Protein AF-A0A259NS70-F1 (afdb_monomer)

Structure (mmCIF, N/CA/C/O backbone):
data_AF-A0A259NS70-F1
#
_entry.id   AF-A0A259NS70-F1
#
loop_
_atom_site.group_PDB
_atom_site.id
_atom_site.type_symbol
_atom_site.label_atom_id
_atom_site.label_alt_id
_atom_site.label_comp_id
_atom_site.label_asym_id
_atom_site.label_entity_id
_atom_site.label_seq_id
_atom_site.pdbx_PDB_ins_code
_atom_site.Cartn_x
_atom_site.Cartn_y
_atom_site.Cartn_z
_atom_site.occupancy
_atom_site.B_iso_or_equiv
_atom_site.auth_seq_id
_atom_sit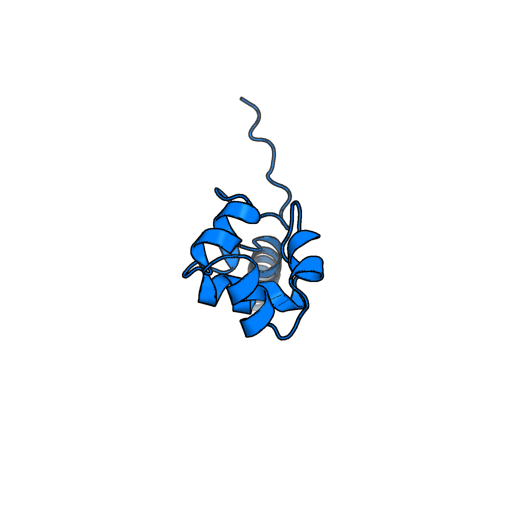e.auth_comp_id
_atom_site.auth_asym_id
_atom_site.auth_atom_id
_atom_site.pdbx_PDB_model_num
ATOM 1 N N . MET A 1 1 ? 17.631 21.732 -11.003 1.00 36.62 1 MET A N 1
ATOM 2 C CA . MET A 1 1 ? 16.636 21.092 -10.115 1.00 36.62 1 MET A CA 1
ATOM 3 C C . MET A 1 1 ? 17.203 19.757 -9.665 1.00 36.62 1 MET A C 1
ATOM 5 O O . MET A 1 1 ? 17.230 18.818 -10.448 1.00 36.62 1 MET A O 1
ATOM 9 N N . THR A 1 2 ? 17.762 19.683 -8.459 1.00 38.91 2 THR A N 1
ATOM 10 C CA . THR A 1 2 ? 18.243 18.423 -7.884 1.00 38.91 2 THR A CA 1
ATOM 11 C C . THR A 1 2 ? 17.032 17.533 -7.633 1.00 38.91 2 THR A C 1
ATOM 13 O O . THR A 1 2 ? 16.213 17.812 -6.760 1.00 38.91 2 THR A O 1
ATOM 16 N N . LYS A 1 3 ? 16.877 16.496 -8.460 1.00 47.25 3 LYS A N 1
ATOM 17 C CA . LYS A 1 3 ? 15.905 15.419 -8.269 1.00 47.25 3 LYS A CA 1
ATOM 18 C C . LYS A 1 3 ? 16.184 14.847 -6.879 1.00 47.25 3 LYS A C 1
ATOM 20 O O . LYS A 1 3 ? 17.164 14.126 -6.720 1.00 47.25 3 LYS A O 1
ATOM 25 N N . LYS A 1 4 ? 15.408 15.244 -5.858 1.00 47.94 4 LYS A N 1
ATOM 26 C CA . LYS A 1 4 ? 15.430 14.577 -4.549 1.00 47.94 4 LYS A CA 1
ATOM 27 C C . LYS A 1 4 ? 15.300 13.097 -4.878 1.00 47.94 4 LYS A C 1
ATOM 29 O O . LYS A 1 4 ? 14.295 12.712 -5.473 1.00 47.94 4 LYS A O 1
ATOM 34 N N . MET A 1 5 ? 16.337 12.312 -4.601 1.00 54.47 5 MET A N 1
ATOM 35 C CA . MET A 1 5 ? 16.230 10.864 -4.678 1.00 54.47 5 MET A CA 1
ATOM 36 C C . MET A 1 5 ? 15.100 10.508 -3.720 1.00 54.47 5 MET A C 1
ATOM 38 O O . MET A 1 5 ? 15.236 10.672 -2.510 1.00 54.47 5 MET A O 1
ATOM 42 N N . SER A 1 6 ? 13.942 10.174 -4.287 1.00 63.81 6 SER A N 1
ATOM 43 C CA . SER A 1 6 ? 12.818 9.611 -3.558 1.00 63.81 6 SER A CA 1
ATOM 44 C C . SER A 1 6 ? 13.377 8.437 -2.772 1.00 63.81 6 SER A C 1
ATOM 46 O O . SER A 1 6 ? 14.039 7.572 -3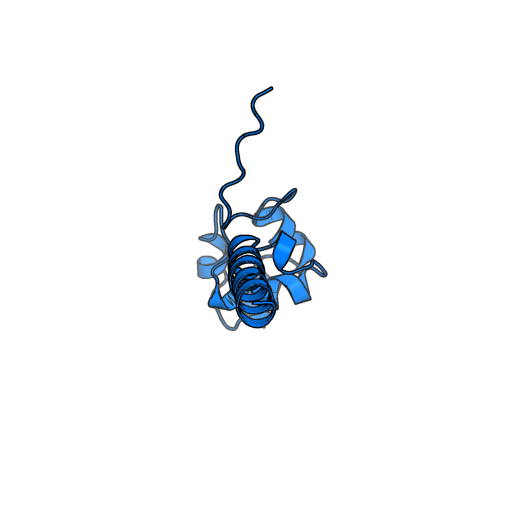.349 1.00 63.81 6 SER A O 1
ATOM 48 N N . ASN A 1 7 ? 13.207 8.488 -1.455 1.00 79.44 7 ASN A N 1
ATOM 49 C CA . ASN A 1 7 ? 13.652 7.447 -0.545 1.00 79.44 7 ASN A CA 1
ATOM 50 C C . ASN A 1 7 ? 13.134 6.096 -1.088 1.00 79.44 7 ASN A C 1
ATOM 52 O O . ASN A 1 7 ? 11.955 6.017 -1.440 1.00 79.44 7 ASN A O 1
ATOM 56 N N . PRO A 1 8 ? 13.993 5.080 -1.293 1.00 83.81 8 PRO A N 1
ATOM 57 C CA . PRO A 1 8 ? 13.646 3.926 -2.127 1.00 83.81 8 PRO A CA 1
ATOM 58 C C . PRO A 1 8 ? 12.498 3.078 -1.562 1.00 83.81 8 PRO A C 1
ATOM 60 O O . PRO A 1 8 ? 11.917 2.290 -2.303 1.00 83.81 8 PRO A O 1
ATOM 63 N N . ASP A 1 9 ? 12.159 3.236 -0.279 1.00 89.38 9 ASP A N 1
ATOM 64 C CA . ASP A 1 9 ? 11.035 2.566 0.380 1.00 89.38 9 ASP A CA 1
ATOM 65 C C . ASP A 1 9 ? 9.712 3.357 0.335 1.00 89.38 9 ASP A C 1
ATOM 67 O O . ASP A 1 9 ? 8.712 2.922 0.915 1.00 89.38 9 ASP A O 1
ATOM 71 N N . GLU A 1 10 ? 9.679 4.490 -0.370 1.00 93.19 10 GLU A N 1
ATOM 72 C CA . GLU A 1 10 ? 8.480 5.298 -0.603 1.00 93.19 10 GLU A CA 1
ATOM 73 C C . GLU A 1 10 ? 7.889 5.045 -2.001 1.00 93.19 10 GLU A C 1
ATOM 75 O O . GLU A 1 10 ? 8.624 4.713 -2.939 1.00 93.19 10 GLU A O 1
ATOM 80 N N . PRO A 1 11 ? 6.569 5.236 -2.185 1.00 93.94 11 PRO A N 1
ATOM 81 C CA . PRO A 1 11 ? 5.966 5.111 -3.502 1.00 93.94 11 PRO A CA 1
ATOM 82 C C . PRO A 1 11 ? 6.517 6.133 -4.513 1.00 93.94 11 PRO A C 1
ATOM 84 O O . PRO A 1 11 ? 6.683 7.315 -4.210 1.00 93.94 11 PRO A O 1
ATOM 87 N N . VAL A 1 12 ? 6.757 5.706 -5.753 1.00 92.56 12 VAL A N 1
ATOM 88 C CA . VAL A 1 12 ? 7.271 6.578 -6.825 1.00 92.56 12 VAL A CA 1
ATOM 89 C C . VAL A 1 12 ? 6.118 7.235 -7.569 1.00 92.56 12 VAL A C 1
ATOM 91 O O . VAL A 1 12 ? 5.297 6.560 -8.177 1.00 92.56 12 VAL A O 1
ATOM 94 N N . GLY A 1 13 ? 6.068 8.568 -7.560 1.00 92.62 13 GLY A N 1
ATOM 95 C CA . GLY A 1 13 ? 5.014 9.328 -8.247 1.00 92.62 13 GLY A CA 1
ATOM 96 C C . GLY A 1 13 ? 3.667 9.347 -7.516 1.00 92.62 13 GLY A C 1
ATOM 97 O O . GLY A 1 13 ? 2.712 9.922 -8.029 1.00 92.62 13 GLY A O 1
ATOM 98 N N . PHE A 1 14 ? 3.596 8.775 -6.311 1.00 94.00 14 PHE A N 1
ATOM 99 C CA . PHE A 1 14 ? 2.407 8.753 -5.461 1.00 94.00 14 PHE A CA 1
ATOM 100 C C . PHE A 1 14 ? 2.783 9.036 -4.005 1.00 94.00 14 PHE A C 1
ATOM 102 O O . PHE A 1 14 ? 3.915 8.818 -3.585 1.00 94.00 14 PHE A O 1
ATOM 109 N N . THR A 1 15 ? 1.815 9.483 -3.211 1.00 95.50 15 THR A N 1
ATOM 110 C CA . THR A 1 15 ? 1.906 9.434 -1.745 1.00 95.50 15 THR A CA 1
ATOM 111 C C . THR A 1 15 ? 1.311 8.122 -1.234 1.00 95.50 15 THR A C 1
ATOM 113 O O . THR A 1 15 ? 0.522 7.485 -1.934 1.00 95.50 15 THR A O 1
ATOM 116 N N . VAL A 1 16 ? 1.614 7.728 0.008 1.00 96.50 16 VAL A N 1
ATOM 117 C CA . VAL A 1 16 ? 0.931 6.586 0.648 1.00 96.50 16 VAL A CA 1
ATOM 118 C C . VAL A 1 16 ? -0.577 6.815 0.703 1.00 96.50 16 VAL A C 1
ATOM 120 O O . VAL A 1 16 ? -1.333 5.910 0.373 1.00 96.50 16 VAL A O 1
ATOM 123 N N . GLU A 1 17 ? -1.023 8.027 1.042 1.00 97.06 17 GLU A N 1
ATOM 124 C CA . GLU A 1 17 ? -2.442 8.409 1.012 1.00 97.06 17 GLU A CA 1
ATOM 125 C C . GLU A 1 17 ? -3.064 8.156 -0.372 1.00 97.06 17 GLU A C 1
ATOM 127 O O . GLU A 1 17 ? -4.125 7.543 -0.465 1.00 97.06 17 GLU A O 1
ATOM 132 N N . GLY A 1 18 ? -2.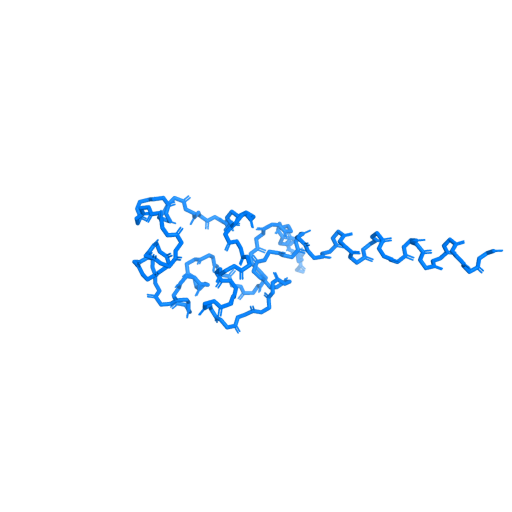376 8.556 -1.448 1.00 97.06 18 GLY A N 1
ATOM 133 C CA . GLY A 1 18 ? -2.823 8.337 -2.824 1.00 97.06 18 GLY A CA 1
ATOM 134 C C . GLY A 1 18 ? -2.912 6.856 -3.192 1.00 97.06 18 GLY A C 1
ATOM 135 O O . GLY A 1 18 ? -3.920 6.421 -3.746 1.00 97.06 18 GLY A O 1
ATOM 136 N N . VAL A 1 19 ? -1.908 6.054 -2.821 1.00 97.94 19 VAL A N 1
ATOM 137 C CA . VAL A 1 19 ? -1.940 4.593 -3.024 1.00 97.94 19 VAL A CA 1
ATOM 138 C C . VAL A 1 19 ? -3.094 3.958 -2.244 1.00 97.94 19 VAL A C 1
ATOM 140 O O . VAL A 1 19 ? -3.817 3.118 -2.777 1.00 97.94 19 VAL A O 1
ATOM 143 N N . LEU A 1 20 ? -3.305 4.369 -0.991 1.00 97.88 20 LEU A N 1
ATOM 144 C CA . LEU A 1 20 ? -4.405 3.871 -0.167 1.00 97.88 20 LEU A CA 1
ATOM 145 C C . LEU A 1 20 ? -5.766 4.262 -0.747 1.00 97.88 20 LEU A C 1
ATOM 147 O O . LEU A 1 20 ? -6.677 3.443 -0.701 1.00 97.88 20 LEU A O 1
ATOM 151 N N . ALA A 1 21 ? -5.914 5.467 -1.302 1.00 97.75 21 ALA A N 1
ATOM 152 C CA . ALA A 1 21 ? -7.142 5.900 -1.967 1.00 97.75 21 ALA A CA 1
ATOM 153 C C . ALA A 1 21 ? -7.462 5.031 -3.194 1.00 97.75 21 ALA A C 1
ATOM 155 O O . ALA A 1 21 ? -8.593 4.562 -3.319 1.00 97.75 21 ALA A O 1
ATOM 156 N N . LEU A 1 22 ? -6.461 4.733 -4.034 1.00 98.06 22 LEU A N 1
ATOM 157 C CA . LEU A 1 22 ? -6.603 3.808 -5.168 1.00 98.06 22 LEU A CA 1
ATOM 158 C C . LEU A 1 22 ? -6.980 2.390 -4.718 1.00 98.06 22 LEU A C 1
ATOM 160 O O . LEU A 1 22 ? -7.778 1.728 -5.370 1.00 98.06 22 LEU A O 1
ATOM 164 N N . ALA A 1 23 ? -6.475 1.949 -3.565 1.00 97.88 23 ALA A N 1
ATOM 165 C CA . ALA A 1 23 ? -6.819 0.664 -2.956 1.00 97.88 23 ALA A CA 1
ATOM 166 C C . ALA A 1 23 ? -8.205 0.627 -2.267 1.00 97.88 23 ALA A C 1
ATOM 168 O O . ALA A 1 23 ? -8.514 -0.339 -1.564 1.00 97.88 23 ALA A O 1
ATOM 169 N N . GLY A 1 24 ? -9.033 1.668 -2.416 1.00 97.25 24 GLY A N 1
ATOM 170 C CA . GLY A 1 24 ? -10.368 1.761 -1.807 1.00 97.25 24 GLY A CA 1
ATOM 171 C C . GLY A 1 24 ? -10.401 2.415 -0.419 1.00 97.25 24 GLY A C 1
ATOM 172 O O . GLY A 1 24 ? -11.400 2.329 0.295 1.00 97.25 24 GLY A O 1
ATOM 173 N N . GLY A 1 25 ? -9.315 3.071 -0.013 1.00 97.56 25 GLY A N 1
ATOM 174 C CA . GLY A 1 25 ? -9.185 3.809 1.241 1.00 97.56 25 GLY A CA 1
ATOM 175 C C . GLY A 1 25 ? -8.739 2.961 2.437 1.00 97.56 25 GLY A C 1
ATOM 176 O O . GLY A 1 25 ? -8.694 1.729 2.407 1.00 97.56 25 GLY A O 1
ATOM 177 N N . ARG A 1 26 ? -8.429 3.641 3.552 1.00 97.69 26 ARG A N 1
ATOM 178 C CA . ARG A 1 26 ? -7.870 3.020 4.771 1.00 97.69 26 ARG A CA 1
ATOM 179 C C . ARG A 1 26 ? -8.732 1.878 5.320 1.00 97.69 26 ARG A C 1
ATOM 181 O O . ARG A 1 26 ? -8.189 0.867 5.751 1.00 97.69 26 ARG A O 1
ATOM 188 N N . GLY A 1 27 ? -10.058 2.027 5.297 1.00 97.81 27 GLY A N 1
ATOM 189 C CA . GLY A 1 27 ? -10.995 1.018 5.801 1.00 97.81 27 GLY A CA 1
ATOM 190 C C . GLY A 1 27 ? -10.997 -0.271 4.975 1.00 97.81 27 GLY A C 1
ATOM 191 O O . GLY A 1 27 ? -10.917 -1.363 5.540 1.00 97.81 27 GLY A O 1
ATOM 192 N N . ALA A 1 28 ? -11.027 -0.150 3.645 1.00 97.69 28 ALA A N 1
ATOM 193 C CA . ALA A 1 28 ? -10.980 -1.298 2.742 1.00 97.69 28 ALA A CA 1
ATOM 194 C C . ALA A 1 28 ? -9.639 -2.034 2.851 1.00 97.69 28 ALA A C 1
ATOM 196 O O . ALA A 1 28 ? -9.611 -3.257 2.997 1.00 97.69 28 ALA A O 1
ATOM 197 N N . VAL A 1 29 ? -8.536 -1.279 2.882 1.00 98.19 29 VAL A N 1
ATOM 198 C CA . VAL A 1 29 ? -7.184 -1.820 3.060 1.00 98.19 29 VAL A CA 1
ATOM 199 C C . VAL A 1 29 ? -7.050 -2.541 4.402 1.00 98.19 29 VAL A C 1
ATOM 201 O O . VAL A 1 29 ? -6.596 -3.683 4.441 1.00 98.19 29 VAL A O 1
ATOM 204 N N . ALA A 1 30 ? -7.500 -1.927 5.499 1.00 98.44 30 ALA A N 1
ATOM 205 C CA . ALA A 1 30 ? -7.476 -2.532 6.830 1.00 98.44 30 ALA A CA 1
ATOM 206 C C . ALA A 1 30 ? -8.240 -3.867 6.863 1.00 98.44 30 ALA A C 1
ATOM 208 O O . ALA A 1 30 ? -7.693 -4.884 7.298 1.00 98.44 30 ALA A O 1
ATOM 209 N N . LYS A 1 31 ? -9.463 -3.890 6.313 1.00 98.25 31 LYS A N 1
ATOM 210 C CA . LYS A 1 31 ? -10.289 -5.101 6.197 1.00 98.25 31 LYS A CA 1
ATOM 211 C C . LYS A 1 31 ? -9.600 -6.185 5.368 1.00 98.25 31 LYS A C 1
ATOM 213 O O . LYS A 1 31 ? -9.566 -7.338 5.783 1.00 98.25 31 LYS A O 1
ATOM 218 N N . ALA A 1 32 ? -9.029 -5.827 4.219 1.00 98.00 32 ALA A N 1
ATOM 219 C CA . ALA A 1 32 ? -8.359 -6.777 3.336 1.00 98.00 32 ALA A CA 1
ATOM 220 C C . ALA A 1 32 ? -7.081 -7.373 3.953 1.00 98.00 32 ALA A C 1
ATOM 222 O O . ALA A 1 32 ? -6.698 -8.498 3.622 1.00 98.00 32 ALA A O 1
ATOM 223 N N . LEU A 1 33 ? -6.405 -6.629 4.829 1.00 97.38 33 LEU A N 1
ATOM 224 C CA . LEU A 1 33 ? -5.161 -7.044 5.479 1.00 97.38 33 LEU A CA 1
ATOM 225 C C . LEU A 1 33 ? -5.364 -7.675 6.861 1.00 97.38 33 LEU A C 1
ATOM 227 O O . LEU A 1 33 ? -4.411 -8.235 7.393 1.00 97.38 33 LEU A O 1
ATOM 231 N N . GLY A 1 34 ? -6.569 -7.601 7.431 1.00 97.56 34 GLY A N 1
ATOM 232 C CA . GLY A 1 34 ? -6.844 -8.096 8.782 1.00 97.56 34 GLY A CA 1
ATOM 233 C C . GLY A 1 34 ? -6.165 -7.266 9.876 1.00 97.56 34 GLY A C 1
ATOM 234 O O . GLY A 1 34 ? -5.776 -7.807 10.906 1.00 97.56 34 GLY A O 1
ATOM 235 N N . VAL A 1 35 ? -5.990 -5.960 9.653 1.00 97.38 35 VAL A N 1
ATOM 236 C CA . VAL A 1 35 ? -5.377 -5.025 10.614 1.00 97.38 35 VAL A CA 1
ATOM 237 C C . VAL A 1 35 ? -6.365 -3.924 11.000 1.00 97.38 35 VAL A C 1
ATOM 239 O O . VAL A 1 35 ? -7.380 -3.724 10.337 1.00 97.38 35 VAL A O 1
ATOM 242 N N . SER A 1 36 ? -6.077 -3.175 12.066 1.00 98.06 36 SER A N 1
ATOM 243 C CA . SER A 1 36 ? -6.917 -2.036 12.449 1.00 98.06 36 SER A CA 1
ATOM 244 C C . SER A 1 36 ? -6.739 -0.847 11.497 1.00 98.06 36 SER A C 1
ATOM 246 O O . SER A 1 36 ? -5.649 -0.598 10.978 1.00 98.06 36 SER A O 1
ATOM 248 N N . VAL A 1 37 ? -7.793 -0.043 11.325 1.00 97.56 37 VAL A N 1
ATOM 249 C CA . VAL A 1 37 ? -7.728 1.212 10.549 1.00 97.56 37 VAL A CA 1
ATOM 250 C C . VAL A 1 37 ? -6.688 2.171 11.135 1.00 97.56 37 VAL A C 1
ATOM 252 O O . VAL A 1 37 ? -5.975 2.834 10.388 1.00 97.56 37 VAL A O 1
ATOM 255 N N . GLN A 1 38 ? -6.538 2.196 12.464 1.00 97.12 38 GLN A N 1
ATOM 256 C CA . GLN A 1 38 ? -5.496 2.976 13.136 1.00 97.12 38 GLN A CA 1
ATOM 257 C C . GLN A 1 38 ? -4.079 2.521 12.766 1.00 97.12 38 GLN A C 1
ATOM 259 O O . GLN A 1 38 ? -3.191 3.360 12.659 1.00 97.12 38 GLN A O 1
ATOM 264 N N . SER A 1 39 ? -3.852 1.217 12.558 1.00 97.25 39 SER A N 1
ATOM 265 C CA . SER A 1 39 ? -2.560 0.711 12.076 1.00 97.25 39 SER A CA 1
ATOM 266 C C . SER A 1 39 ? -2.235 1.292 10.701 1.00 97.25 39 SER A C 1
ATOM 268 O O . SER A 1 39 ? -1.150 1.831 10.507 1.00 97.25 39 SER A O 1
ATOM 270 N N . VAL A 1 40 ? -3.211 1.280 9.786 1.00 97.62 40 VAL A N 1
ATOM 271 C CA . VAL A 1 40 ? -3.072 1.861 8.440 1.00 97.62 40 VAL A CA 1
ATOM 272 C C . VAL A 1 40 ? -2.893 3.380 8.498 1.00 97.62 40 VAL A C 1
ATOM 274 O O . VAL A 1 40 ? -2.097 3.938 7.753 1.00 97.62 40 VAL A O 1
ATOM 277 N N . ALA A 1 41 ? -3.591 4.069 9.403 1.00 96.31 41 ALA A N 1
ATOM 278 C CA . ALA A 1 41 ? -3.481 5.520 9.565 1.00 96.31 41 ALA A CA 1
ATOM 279 C C . ALA A 1 41 ? -2.087 5.982 10.021 1.00 96.31 41 ALA A C 1
ATOM 281 O O . ALA A 1 41 ? -1.715 7.120 9.761 1.00 96.31 41 ALA A O 1
ATOM 282 N N . LYS A 1 42 ? -1.308 5.105 10.669 1.00 96.69 42 LYS A N 1
ATOM 283 C CA . LYS A 1 42 ? 0.084 5.377 11.061 1.00 96.69 42 LYS A CA 1
ATOM 284 C C . LYS A 1 42 ? 1.077 5.229 9.904 1.00 96.69 42 LYS A C 1
ATOM 286 O O . LYS A 1 42 ? 2.260 5.512 10.086 1.00 96.69 42 LYS A O 1
ATOM 291 N N . TRP A 1 43 ? 0.641 4.751 8.739 1.00 96.00 43 TRP A N 1
ATOM 292 C CA . TRP A 1 43 ? 1.496 4.670 7.558 1.00 96.00 43 TRP A CA 1
ATOM 293 C C . TRP A 1 43 ? 1.585 6.056 6.930 1.00 96.00 43 TRP A C 1
ATOM 295 O O . TRP A 1 43 ? 0.662 6.496 6.251 1.00 96.00 43 TRP A O 1
ATOM 305 N N . ASP A 1 44 ? 2.686 6.746 7.215 1.00 89.81 44 ASP A N 1
ATOM 306 C CA . ASP A 1 44 ? 2.946 8.09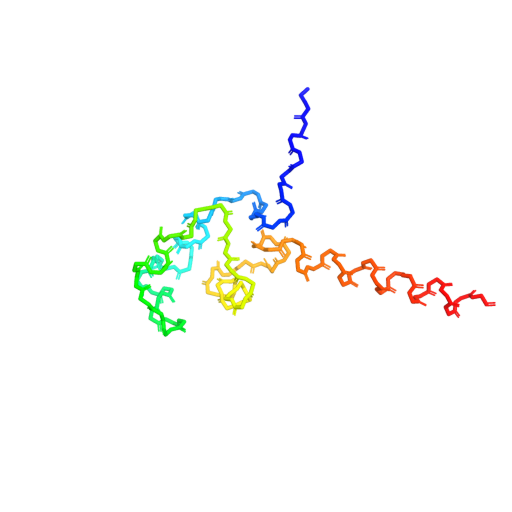3 6.707 1.00 89.81 44 ASP A CA 1
ATOM 307 C C . ASP A 1 44 ? 3.638 8.030 5.338 1.00 89.81 44 ASP A C 1
ATOM 309 O O . ASP A 1 44 ? 2.987 8.058 4.299 1.00 89.81 44 ASP A O 1
ATOM 313 N N . ARG A 1 45 ? 4.963 7.855 5.314 1.00 91.81 45 ARG A N 1
ATOM 314 C CA . ARG A 1 45 ? 5.734 7.876 4.058 1.00 91.81 45 ARG A CA 1
ATOM 315 C C . ARG A 1 45 ? 5.887 6.528 3.371 1.00 91.81 45 ARG A C 1
ATOM 317 O O . ARG A 1 45 ? 6.150 6.483 2.176 1.00 91.81 45 ARG A O 1
ATOM 324 N N . ARG A 1 46 ? 5.695 5.427 4.101 1.00 94.50 46 ARG A N 1
ATOM 325 C CA . ARG A 1 46 ? 5.909 4.073 3.575 1.00 94.50 46 ARG A CA 1
ATOM 326 C C . ARG A 1 46 ? 4.793 3.107 3.934 1.00 94.50 46 ARG A C 1
ATOM 328 O O . ARG A 1 46 ? 4.256 3.138 5.042 1.00 94.50 46 ARG A O 1
ATOM 335 N N . ILE A 1 47 ? 4.536 2.172 3.025 1.00 96.69 47 ILE A N 1
ATOM 336 C CA . ILE A 1 47 ? 3.688 1.001 3.274 1.00 96.69 47 ILE A CA 1
ATOM 337 C C . ILE A 1 47 ? 4.585 -0.135 3.791 1.00 96.69 47 ILE A C 1
ATOM 339 O O . ILE A 1 47 ? 5.581 -0.445 3.136 1.00 96.69 47 ILE A O 1
ATOM 343 N N . PRO A 1 48 ? 4.283 -0.779 4.936 1.00 96.75 48 PRO A N 1
ATOM 344 C CA . 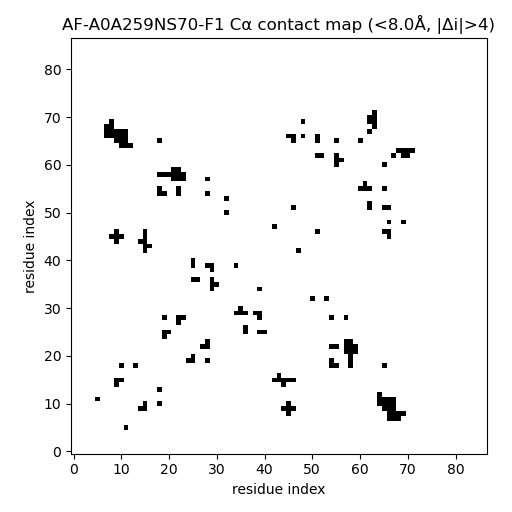PRO A 1 48 ? 5.101 -1.871 5.470 1.00 96.75 48 PRO A CA 1
ATOM 345 C C . PRO A 1 48 ? 5.309 -3.013 4.467 1.00 96.75 48 PRO A C 1
ATOM 347 O O . PRO A 1 48 ? 4.388 -3.387 3.741 1.00 96.75 48 PRO A O 1
ATOM 350 N N . SER A 1 49 ? 6.505 -3.609 4.457 1.00 96.06 49 SER A N 1
ATOM 351 C CA . SER A 1 49 ? 6.916 -4.595 3.437 1.00 96.06 49 SER A CA 1
ATOM 352 C C . SER A 1 49 ? 5.993 -5.812 3.391 1.00 96.06 49 SER A C 1
ATOM 354 O O . SER A 1 49 ? 5.567 -6.235 2.320 1.00 96.06 49 SER A O 1
ATOM 356 N N . GLN A 1 50 ? 5.597 -6.311 4.562 1.00 96.44 50 GLN A N 1
ATOM 357 C CA . GLN A 1 50 ? 4.662 -7.429 4.716 1.00 96.44 50 GLN A CA 1
ATOM 358 C C . GLN A 1 50 ? 3.264 -7.170 4.115 1.00 96.44 50 GLN A C 1
ATO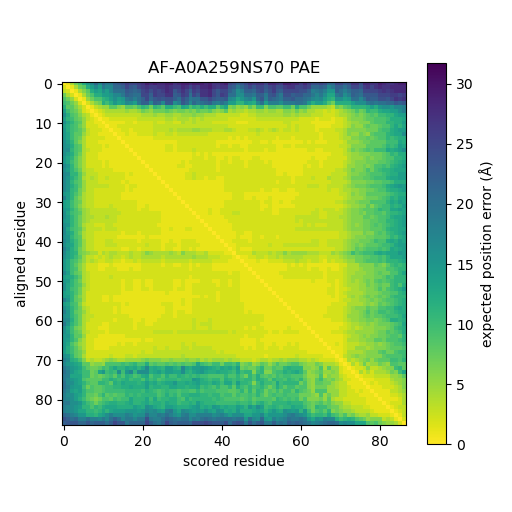M 360 O O . GLN A 1 50 ? 2.524 -8.114 3.850 1.00 96.44 50 GLN A O 1
ATOM 365 N N . HIS A 1 51 ? 2.885 -5.906 3.889 1.00 97.81 51 HIS A N 1
ATOM 366 C CA . HIS A 1 51 ? 1.590 -5.521 3.315 1.00 97.81 51 HIS A CA 1
ATOM 367 C C . HIS A 1 51 ? 1.699 -4.982 1.883 1.00 97.81 51 HIS A C 1
ATOM 369 O O . HIS A 1 51 ? 0.711 -5.008 1.149 1.00 97.81 51 HIS A O 1
ATOM 375 N N . ALA A 1 52 ? 2.888 -4.545 1.463 1.00 97.12 52 ALA A N 1
ATOM 376 C CA . ALA A 1 52 ? 3.124 -3.832 0.211 1.00 97.12 52 ALA A CA 1
ATOM 377 C C . ALA A 1 52 ? 2.587 -4.556 -1.025 1.00 97.12 52 ALA A C 1
ATOM 379 O O . ALA A 1 52 ? 1.867 -3.958 -1.817 1.00 97.12 52 ALA A O 1
ATOM 380 N N . ARG A 1 53 ? 2.855 -5.862 -1.156 1.00 97.31 53 ARG A N 1
ATOM 381 C CA . ARG A 1 53 ? 2.383 -6.649 -2.306 1.00 97.31 53 ARG A CA 1
ATOM 382 C C . ARG A 1 53 ? 0.860 -6.674 -2.405 1.00 97.31 53 ARG A C 1
ATOM 384 O O . ARG A 1 53 ? 0.310 -6.520 -3.487 1.00 97.31 53 ARG A O 1
ATOM 391 N N . LYS A 1 54 ? 0.174 -6.854 -1.276 1.00 98.00 54 LYS A N 1
ATOM 392 C CA . LYS A 1 54 ? -1.290 -6.922 -1.249 1.00 98.00 54 LYS A CA 1
ATOM 393 C C . LYS A 1 54 ? -1.913 -5.543 -1.469 1.00 98.00 54 LYS A C 1
ATOM 395 O O . LYS A 1 54 ? -2.899 -5.446 -2.187 1.00 98.00 54 LYS A O 1
ATOM 400 N N . VAL A 1 55 ? -1.307 -4.485 -0.929 1.00 98.06 55 VAL A N 1
ATOM 401 C CA . VAL A 1 55 ? -1.722 -3.099 -1.204 1.00 98.06 55 VAL A CA 1
ATOM 402 C C . VAL A 1 55 ? -1.534 -2.742 -2.680 1.00 98.06 55 VAL A C 1
ATOM 404 O O . VAL A 1 55 ? -2.439 -2.161 -3.264 1.00 98.06 55 VAL A O 1
ATOM 407 N N . ALA A 1 56 ? -0.421 -3.138 -3.302 1.00 98.00 56 ALA A N 1
ATOM 408 C CA . ALA A 1 56 ? -0.164 -2.916 -4.726 1.00 98.00 56 ALA A CA 1
ATOM 409 C C . ALA A 1 56 ? -1.238 -3.569 -5.610 1.00 98.00 56 ALA A C 1
ATOM 411 O O . ALA A 1 56 ? -1.809 -2.912 -6.477 1.00 98.00 56 ALA A O 1
ATOM 412 N N . VAL A 1 57 ? -1.602 -4.821 -5.308 1.00 98.19 57 VAL A N 1
ATOM 413 C CA . VAL A 1 57 ? -2.702 -5.524 -5.989 1.00 98.19 57 VAL A CA 1
ATOM 414 C C . VAL A 1 57 ? -4.035 -4.792 -5.815 1.00 98.19 57 VAL A C 1
ATOM 416 O O . VAL A 1 57 ? -4.744 -4.600 -6.796 1.00 98.19 57 VAL A O 1
ATOM 419 N N . LEU A 1 58 ? -4.374 -4.359 -4.595 1.00 98.00 58 LEU A N 1
ATOM 420 C CA . LEU A 1 58 ? -5.623 -3.629 -4.336 1.00 98.00 58 LEU A CA 1
ATOM 421 C C . LEU A 1 58 ? -5.672 -2.277 -5.057 1.00 98.00 58 LEU A C 1
ATOM 423 O O . LEU A 1 58 ? -6.727 -1.894 -5.545 1.00 98.00 58 LEU A O 1
ATOM 427 N N . ALA A 1 59 ? -4.544 -1.569 -5.123 1.00 97.75 59 ALA A N 1
ATOM 428 C CA . ALA A 1 59 ? -4.428 -0.285 -5.806 1.00 97.75 59 ALA A CA 1
ATOM 429 C C . ALA A 1 59 ? -4.354 -0.411 -7.337 1.00 97.75 59 ALA A C 1
ATOM 431 O O . ALA A 1 59 ? -4.399 0.605 -8.026 1.00 97.75 59 ALA A O 1
ATOM 432 N N . GLY A 1 60 ? -4.184 -1.626 -7.875 1.00 97.75 60 GLY A N 1
ATOM 433 C CA . GLY A 1 60 ? -3.931 -1.838 -9.300 1.00 97.75 60 GLY A CA 1
ATOM 434 C C . GLY A 1 60 ? -2.587 -1.266 -9.768 1.00 97.75 60 GLY A C 1
ATOM 435 O O . GLY A 1 60 ? -2.457 -0.882 -10.927 1.00 97.75 60 GLY A O 1
ATOM 436 N N . LEU A 1 61 ? -1.597 -1.183 -8.873 1.00 97.12 61 LEU A N 1
ATOM 437 C CA . LEU A 1 61 ? -0.272 -0.632 -9.159 1.00 97.12 61 LEU A CA 1
ATOM 438 C C . LEU A 1 61 ? 0.807 -1.727 -9.124 1.00 97.12 61 LEU A C 1
ATOM 440 O O . LEU A 1 61 ? 0.721 -2.646 -8.305 1.00 97.12 61 LEU A O 1
ATOM 444 N N . PRO A 1 62 ? 1.863 -1.625 -9.950 1.00 96.06 62 PRO A N 1
ATOM 445 C CA . PRO A 1 62 ? 3.045 -2.473 -9.827 1.00 96.06 62 PRO A CA 1
ATOM 446 C C . PRO A 1 62 ? 3.748 -2.314 -8.472 1.00 96.06 62 PRO A C 1
ATOM 448 O O . PRO A 1 62 ? 3.762 -1.231 -7.877 1.00 96.06 62 PRO A O 1
ATOM 451 N N . LEU A 1 63 ? 4.386 -3.385 -7.987 1.00 95.56 63 LEU A N 1
ATOM 452 C CA . LEU A 1 63 ? 5.098 -3.353 -6.705 1.00 95.56 63 LEU A CA 1
ATOM 453 C C . LEU A 1 63 ? 6.302 -2.406 -6.756 1.00 95.56 63 LEU A C 1
ATOM 455 O O . LEU A 1 63 ? 6.559 -1.721 -5.771 1.00 95.56 63 LEU A O 1
ATOM 459 N N . GLU A 1 64 ? 6.982 -2.304 -7.899 1.00 93.25 64 GLU A N 1
ATOM 460 C CA . GLU A 1 64 ? 8.086 -1.364 -8.112 1.00 93.25 64 GLU A CA 1
ATOM 461 C C . GLU A 1 64 ? 7.674 0.108 -7.982 1.00 93.25 64 GLU A C 1
ATOM 463 O O . GLU A 1 64 ? 8.530 0.950 -7.728 1.00 93.25 64 GLU A O 1
ATOM 468 N N . ILE A 1 65 ? 6.380 0.423 -8.113 1.00 94.25 65 ILE A N 1
ATOM 469 C CA . ILE A 1 65 ? 5.847 1.763 -7.843 1.00 94.25 65 ILE A CA 1
ATOM 470 C C . ILE A 1 65 ? 5.567 1.934 -6.353 1.00 94.25 65 ILE A C 1
ATOM 472 O O . ILE A 1 65 ? 5.878 2.980 -5.801 1.00 94.25 65 ILE A O 1
ATOM 476 N N . VAL A 1 66 ? 4.971 0.934 -5.699 1.00 95.94 66 VAL A N 1
ATOM 477 C CA . VAL A 1 66 ? 4.504 1.036 -4.304 1.00 95.94 66 VAL A CA 1
ATOM 478 C C . VAL A 1 66 ? 5.641 0.897 -3.286 1.00 95.94 66 VAL A C 1
ATOM 480 O O . VAL A 1 66 ? 5.639 1.586 -2.267 1.00 95.94 66 VAL A O 1
ATOM 483 N N . ARG A 1 67 ? 6.590 -0.007 -3.543 1.00 94.50 67 ARG A N 1
ATOM 484 C CA . ARG A 1 67 ? 7.790 -0.275 -2.735 1.00 94.50 67 ARG A CA 1
ATOM 485 C C . ARG A 1 67 ? 8.973 -0.618 -3.655 1.00 94.50 67 ARG A C 1
ATOM 487 O O . ARG A 1 67 ? 9.309 -1.797 -3.808 1.00 94.50 67 ARG A O 1
ATOM 494 N N . PRO A 1 68 ? 9.587 0.396 -4.292 1.00 92.94 68 PRO A N 1
ATOM 495 C CA . PRO A 1 68 ? 10.685 0.207 -5.242 1.00 92.94 68 PRO A CA 1
ATOM 496 C C . PRO A 1 68 ? 11.860 -0.587 -4.663 1.00 92.94 68 PRO A C 1
ATOM 498 O O . PRO A 1 68 ? 12.415 -1.453 -5.339 1.00 92.94 68 PRO A O 1
ATOM 501 N N . ASP A 1 69 ? 12.211 -0.342 -3.401 1.00 92.25 69 ASP A N 1
ATOM 502 C CA . ASP A 1 69 ? 13.276 -1.039 -2.674 1.00 92.25 69 ASP A CA 1
ATOM 503 C C . ASP A 1 69 ? 13.094 -2.564 -2.642 1.00 92.25 69 ASP A C 1
ATOM 505 O O . ASP A 1 69 ? 14.077 -3.306 -2.680 1.00 92.25 69 ASP A O 1
ATOM 509 N N . MET A 1 70 ? 11.847 -3.045 -2.628 1.00 90.56 70 MET A N 1
ATOM 510 C CA . MET A 1 70 ? 11.541 -4.478 -2.613 1.00 90.56 70 MET A CA 1
ATOM 511 C C . MET A 1 70 ? 11.825 -5.167 -3.951 1.00 90.56 70 MET A C 1
ATOM 513 O O . MET A 1 70 ? 11.914 -6.392 -3.986 1.00 90.56 70 MET A O 1
ATOM 517 N N . VAL A 1 71 ? 11.967 -4.406 -5.040 1.00 88.25 71 VAL A N 1
ATOM 518 C CA . VAL A 1 71 ? 12.171 -4.942 -6.395 1.00 88.25 71 VAL A CA 1
ATOM 519 C C . VAL A 1 71 ? 13.572 -4.612 -6.915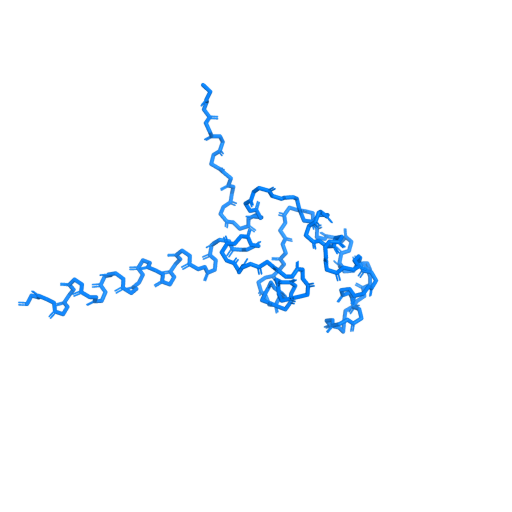 1.00 88.25 71 VAL A C 1
ATOM 521 O O . VAL A 1 71 ? 14.229 -5.472 -7.501 1.00 88.25 71 VAL A O 1
ATOM 524 N N . GLN A 1 72 ? 14.085 -3.408 -6.631 1.00 81.00 72 GLN A N 1
ATOM 525 C CA . GLN A 1 72 ? 15.436 -2.985 -7.027 1.00 81.00 72 GLN A CA 1
ATOM 526 C C . GLN A 1 72 ? 16.516 -3.940 -6.512 1.00 81.00 72 GLN A C 1
ATOM 528 O O . GLN A 1 72 ? 17.420 -4.295 -7.267 1.00 81.00 72 GLN A O 1
ATOM 533 N N . ARG A 1 73 ? 16.378 -4.426 -5.272 1.00 74.44 73 ARG A N 1
ATOM 534 C CA . ARG A 1 73 ? 17.299 -5.411 -4.697 1.00 74.44 73 ARG A CA 1
ATOM 535 C C . ARG A 1 73 ? 17.327 -6.727 -5.485 1.00 74.44 73 ARG A C 1
ATOM 537 O O . ARG A 1 73 ? 18.403 -7.241 -5.782 1.00 74.44 73 ARG A O 1
ATOM 544 N N . GLY A 1 74 ? 16.159 -7.252 -5.857 1.00 71.88 74 GLY A N 1
ATOM 545 C CA . GLY A 1 74 ? 16.064 -8.490 -6.635 1.00 71.88 74 GLY A CA 1
ATOM 546 C C . GLY A 1 74 ? 16.672 -8.345 -8.032 1.00 71.88 74 GLY A C 1
ATOM 547 O O . GLY A 1 74 ? 17.367 -9.244 -8.500 1.00 71.88 74 GLY A O 1
ATOM 548 N N . HIS A 1 75 ? 16.484 -7.188 -8.676 1.00 76.00 75 HIS A N 1
ATOM 549 C CA . HIS A 1 75 ? 17.112 -6.899 -9.966 1.00 76.00 75 HIS A CA 1
ATOM 550 C C . HIS A 1 75 ? 18.639 -6.818 -9.881 1.00 76.00 75 HIS A C 1
ATOM 552 O O . HIS A 1 75 ? 19.310 -7.351 -10.766 1.00 76.00 75 HIS A O 1
ATOM 558 N N . SER A 1 76 ? 19.196 -6.187 -8.839 1.00 75.44 76 SER A N 1
ATOM 559 C CA . SER A 1 76 ? 20.652 -6.143 -8.650 1.00 75.44 76 SER A CA 1
ATOM 560 C C . SER A 1 76 ? 21.238 -7.534 -8.430 1.00 75.44 76 SER A C 1
ATOM 562 O O . SER A 1 76 ? 22.170 -7.910 -9.134 1.00 75.44 76 SER A O 1
ATOM 564 N N . GLU A 1 77 ? 20.638 -8.328 -7.536 1.00 80.69 77 GLU A N 1
ATOM 565 C CA . GLU A 1 77 ? 21.106 -9.686 -7.241 1.00 80.69 77 GLU A CA 1
ATOM 566 C C . GLU A 1 77 ? 21.055 -10.558 -8.5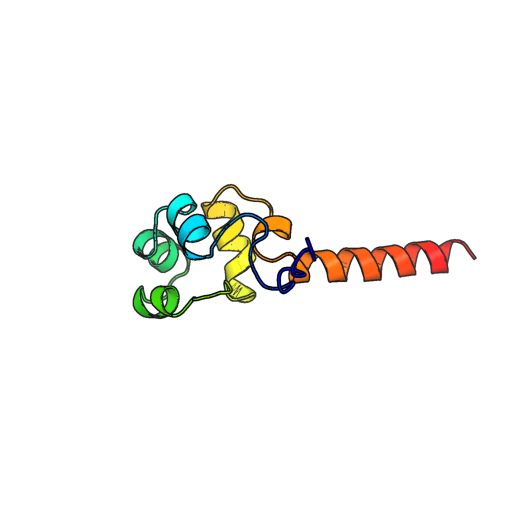09 1.00 80.69 77 GLU A C 1
ATOM 568 O O . GLU A 1 77 ? 22.053 -11.176 -8.879 1.00 80.69 77 GLU A O 1
ATOM 573 N N . ALA A 1 78 ? 19.940 -10.538 -9.251 1.00 78.38 78 ALA A N 1
ATOM 574 C CA . ALA A 1 78 ? 19.804 -11.277 -10.508 1.00 78.38 78 ALA A CA 1
ATOM 575 C C . ALA A 1 78 ? 20.822 -10.845 -11.579 1.00 78.38 78 ALA A C 1
ATOM 577 O O . ALA A 1 78 ? 21.379 -11.693 -12.278 1.00 78.38 78 ALA A O 1
ATOM 578 N N . SER A 1 79 ? 21.089 -9.540 -11.708 1.00 82.94 79 SER A N 1
ATOM 579 C CA . SER A 1 79 ? 22.089 -9.019 -12.648 1.00 82.94 79 SER A CA 1
ATOM 580 C C . SER A 1 79 ? 23.483 -9.573 -12.356 1.00 82.94 79 SER A C 1
ATOM 582 O O . SER A 1 79 ? 24.205 -9.958 -13.278 1.00 82.94 79 SER A O 1
ATOM 584 N N . ASP A 1 80 ? 23.854 -9.649 -11.080 1.00 86.31 80 ASP A N 1
ATOM 585 C CA . ASP A 1 80 ? 25.166 -10.134 -10.660 1.00 86.31 80 ASP A CA 1
ATOM 586 C C . ASP A 1 80 ? 25.313 -11.645 -10.871 1.00 86.31 80 ASP A C 1
ATOM 588 O O . ASP A 1 80 ? 26.359 -12.089 -11.352 1.00 86.31 80 ASP A O 1
ATOM 592 N N . TYR A 1 81 ? 24.250 -12.425 -10.641 1.00 85.88 81 TYR A N 1
ATOM 593 C CA . TYR A 1 81 ? 24.227 -13.850 -10.992 1.00 85.88 81 TYR A CA 1
ATOM 594 C C . TYR A 1 81 ? 24.461 -14.087 -12.489 1.00 85.88 81 TYR A C 1
ATOM 596 O O . TYR A 1 81 ? 25.282 -14.927 -12.858 1.00 85.88 81 TYR A O 1
ATOM 604 N N . VAL A 1 82 ? 23.785 -13.334 -13.363 1.00 88.38 82 VAL A N 1
ATOM 605 C CA . VAL A 1 82 ? 23.940 -13.475 -14.824 1.00 88.38 82 VAL A CA 1
ATOM 606 C C . VAL A 1 82 ? 25.364 -13.132 -15.271 1.00 88.38 82 VAL A C 1
ATOM 608 O O . VAL A 1 82 ? 25.943 -13.848 -16.090 1.00 88.38 82 VAL A O 1
ATOM 611 N N . LYS A 1 83 ? 25.966 -12.075 -14.709 1.00 86.69 83 LYS A N 1
ATOM 612 C CA . LYS A 1 83 ? 27.364 -11.707 -14.998 1.00 86.69 83 LYS A CA 1
ATOM 613 C C . LYS A 1 83 ? 28.349 -12.779 -14.538 1.00 86.69 83 LYS A C 1
ATOM 615 O O . LYS A 1 83 ? 29.312 -13.047 -15.250 1.00 86.69 83 LYS A O 1
ATOM 620 N N . ALA A 1 84 ? 28.124 -13.374 -13.366 1.00 83.00 84 ALA A N 1
ATOM 621 C CA . ALA A 1 84 ? 28.982 -14.426 -12.829 1.00 83.00 84 ALA A CA 1
ATOM 622 C C . ALA A 1 84 ? 28.919 -15.714 -13.664 1.00 83.00 84 ALA A C 1
ATOM 624 O O . ALA A 1 84 ? 29.948 -16.347 -13.862 1.00 83.00 84 ALA A O 1
ATOM 625 N N . ALA A 1 85 ? 27.743 -16.070 -14.190 1.00 79.12 85 ALA A N 1
ATOM 626 C CA . ALA A 1 85 ? 27.550 -17.250 -15.038 1.00 79.12 85 ALA A CA 1
ATOM 627 C C . ALA A 1 85 ? 28.070 -17.085 -16.483 1.00 79.12 85 ALA A C 1
ATOM 629 O O . ALA A 1 85 ? 28.143 -18.064 -17.219 1.00 79.12 85 ALA A O 1
ATOM 630 N N . SER A 1 86 ? 28.398 -15.858 -16.898 1.00 74.06 86 SER A N 1
ATOM 631 C CA . SER A 1 86 ? 28.906 -15.539 -18.244 1.00 74.06 86 SER A CA 1
ATOM 632 C C . SER A 1 86 ? 30.442 -15.464 -18.314 1.00 74.06 86 SER A C 1
ATOM 634 O O . SER A 1 86 ? 30.983 -15.022 -19.329 1.00 74.06 86 SER A O 1
ATOM 636 N N . LYS A 1 87 ? 31.136 -15.835 -17.232 1.00 57.38 87 LYS A N 1
ATOM 637 C CA . LYS A 1 87 ? 32.598 -15.949 -17.128 1.00 57.38 87 LYS A CA 1
ATOM 638 C C . LYS A 1 87 ? 33.009 -17.412 -17.068 1.00 57.38 87 LYS A C 1
ATOM 640 O O . LYS A 1 87 ? 34.095 -17.701 -17.613 1.00 57.38 87 LYS A O 1
#

Solvent-accessible surface area (backbone atoms only — not comparable to full-atom values): 4931 Å² total; per-residue (Å²): 131,84,76,73,76,70,60,52,56,27,35,63,98,48,50,43,66,55,48,34,50,56,27,64,25,53,64,48,45,15,64,77,68,76,50,54,48,69,62,52,69,67,44,61,66,38,63,60,75,96,48,35,64,62,49,15,60,53,33,75,44,60,46,60,37,48,33,25,48,76,42,54,55,55,53,53,54,51,53,51,52,55,58,62,75,74,111

pLDDT: mean 89.26, std 13.84, range [36.62, 98.44]

Nearest PDB structures (foldseek):
  1rzs-assembly1_A  TM=7.645E-01  e=1.707E-02  Lederbergvirus P22
  7f9i-assembly1_A  TM=6.769E-01  e=7.035E-02  Edwardsiella piscicida
  7jvt-assembly1_D  TM=6.239E-01  e=1.256E-01  Lambdavirus lambda
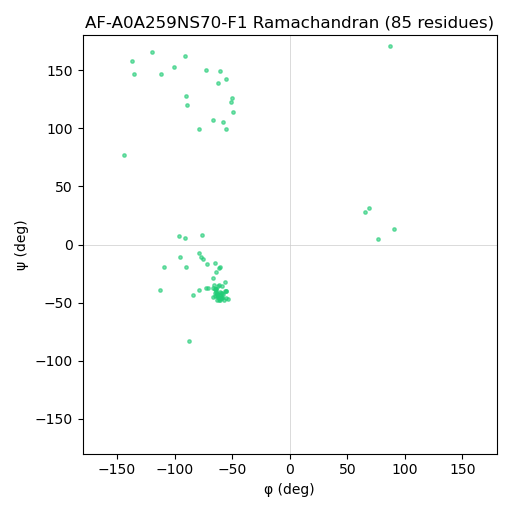  7f9h-assembly1_A  TM=6.440E-01  e=2.719E-01  Edwardsiella piscicida

Mean predicted aligned error: 6.02 Å

Foldseek 3Di:
DPPPPLDQQFADPDALQRLQVLLVHLVNLCVQVVHDSVVSVPQGGHDDPVSQVVSCVSSVHDSCRRRVVVVVVVVVVVVVVVVVVVD

Secondary structure (DSSP, 8-state):
-------TTSPSSS-HHHHHHHTTHHHHHHHHHT--HHHHHT-SS---HHHHHHHHHHHT--HHHH-THHHHHHHHHHHHHHHHHT-

Radius of gyration: 15.32 Å; Cα contacts (8 Å, |Δi|>4): 101; chains: 1; bounding box: 44×38×31 Å

Sequence (87 aa):
MTKKMSNPDEPVGFTVEGVLALAGGRGAVAKALGVSVQSVAKWDRRIPSQHARKVAVLAGLPLEIVRPDMVQRGHSEASDYVKAASK